Protein AF-A0A950RTL0-F1 (afdb_monomer)

pLDDT: mean 78.53, std 20.72, range [35.38, 98.12]

Nearest PDB structures (foldseek):
  9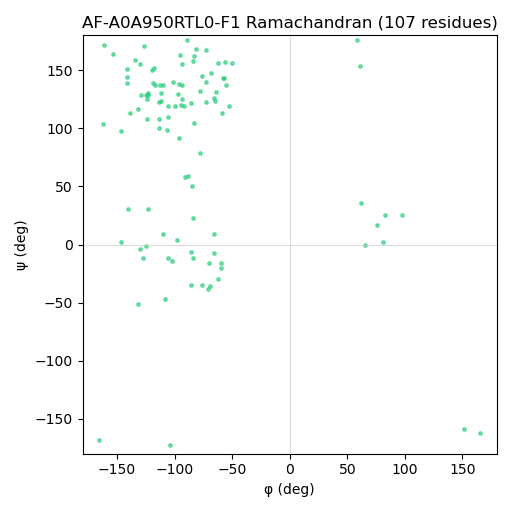pcy-assembly1_A  TM=7.847E-01  e=7.381E-02  Phaseolus vulgaris
  1oow-assembly1_A  TM=7.016E-01  e=1.285E-01  Spinacia oleracea
  4dp6-assembly1_X  TM=7.494E-01  e=2.366E-01  Populus nigra
  6oe6-assembly1_A  TM=4.576E-01  e=1.182E+00  Leptospira interrogans serovar Copenhageni str. Fiocruz L1-130
  7rys-assembly1_A  TM=2.136E-01  e=2.431E+00  Spirochaeta thermophila

Sequence (109 aa):
MLASQSVQWINRDTDDHTVVSDDVFDTADHRGTDQLLPGTDSNGGQPGQFVLRFDRPGTFVYYCRFHAHLDAFNQPVAPGPRGGIQDANGNFGTPMMGVITVLGGQDDN

Foldseek 3Di:
DAAQDKDKDKAAAQAKWWKAWLQVQDDQDDHGGTGIWGHCVRVVNGIGMDMDHGHGFGKTKIFTPVQFDQDDPRGHFGDDPVRHDDDPPDPSPDGRIDMDGYDYDPPPD

Secondary structure (DSSP, 8-state):
-BTTEEEEEEE-SSS-EEEEE-TTT--SS-TT-EEEE--TTTTTTPPEEEEEEE-SSEEEEEE-TTT----SSS-----STTS----TT----S--EEEEEEBPPTT--

Structure (mmCIF, N/CA/C/O backbone):
data_AF-A0A950RTL0-F1
#
_entry.id   AF-A0A950RTL0-F1
#
loop_
_atom_site.group_PDB
_atom_site.id
_atom_site.type_symbol
_atom_site.label_atom_id
_atom_site.label_alt_id
_atom_site.label_comp_id
_atom_site.label_asym_id
_atom_site.label_entity_id
_atom_site.label_seq_id
_atom_site.pdbx_PDB_ins_code
_atom_site.Cartn_x
_atom_site.Cartn_y
_atom_site.Cartn_z
_atom_site.occupancy
_atom_site.B_iso_or_equiv
_atom_site.auth_seq_id
_atom_site.auth_comp_id
_atom_site.auth_asym_id
_atom_site.auth_atom_id
_atom_site.pdbx_PDB_model_num
ATOM 1 N N . MET A 1 1 ? -1.571 3.214 13.800 1.00 90.00 1 MET A N 1
ATOM 2 C CA . MET A 1 1 ? -2.253 4.510 13.575 1.00 90.00 1 MET A CA 1
ATOM 3 C C . MET A 1 1 ? -3.600 4.491 14.287 1.00 90.00 1 MET A C 1
ATOM 5 O O . MET A 1 1 ? -4.049 3.407 14.629 1.00 90.00 1 MET A O 1
ATOM 9 N N . LEU A 1 2 ? -4.214 5.639 14.556 1.00 93.12 2 LEU A N 1
ATOM 10 C CA . LEU A 1 2 ? -5.593 5.740 15.049 1.00 93.12 2 LEU A CA 1
ATOM 11 C C . LEU A 1 2 ? -6.582 5.683 13.876 1.00 93.12 2 LEU A C 1
ATOM 13 O O . LEU A 1 2 ? -6.220 6.018 12.744 1.00 93.12 2 LEU A O 1
ATOM 17 N N . ALA A 1 3 ? -7.830 5.308 14.148 1.00 92.06 3 ALA A N 1
ATOM 18 C CA . ALA A 1 3 ? -8.927 5.458 13.195 1.00 92.06 3 ALA A CA 1
ATOM 19 C C . ALA A 1 3 ? -9.088 6.924 12.732 1.00 92.06 3 ALA A C 1
ATOM 21 O O . ALA A 1 3 ? -8.668 7.867 13.403 1.00 92.06 3 ALA A O 1
ATOM 22 N N . SER A 1 4 ? -9.694 7.112 11.559 1.00 93.56 4 SER A N 1
ATOM 23 C CA . SER A 1 4 ? -9.785 8.369 10.798 1.00 93.56 4 SER A CA 1
ATOM 24 C C . SER A 1 4 ? -8.460 8.932 10.261 1.00 93.56 4 SER A C 1
ATOM 26 O O . SER A 1 4 ? -8.471 9.961 9.582 1.00 93.56 4 SER A O 1
ATOM 28 N N . GLN A 1 5 ? -7.317 8.283 10.509 1.00 95.31 5 GLN A N 1
ATOM 29 C CA . GLN A 1 5 ? -6.044 8.661 9.890 1.00 95.31 5 GLN A CA 1
ATOM 30 C C . GLN A 1 5 ? -5.904 8.049 8.484 1.00 95.31 5 GLN A C 1
ATOM 32 O O . GLN A 1 5 ? -6.603 7.106 8.114 1.00 95.31 5 GLN A O 1
ATOM 37 N N . SER A 1 6 ? -4.991 8.593 7.680 1.00 96.94 6 SER A N 1
ATOM 38 C CA . SER A 1 6 ? -4.683 8.084 6.336 1.00 96.94 6 SER A CA 1
ATOM 39 C C . SER A 1 6 ? -3.224 7.663 6.221 1.00 96.94 6 SER A C 1
ATOM 41 O O . SER A 1 6 ? -2.357 8.243 6.876 1.00 96.94 6 SER A O 1
ATOM 43 N N . VAL A 1 7 ? -2.961 6.684 5.359 1.00 96.94 7 VAL A N 1
ATOM 44 C CA . VAL A 1 7 ? -1.613 6.320 4.913 1.00 96.94 7 VAL A CA 1
ATOM 45 C C . VAL A 1 7 ? -1.458 6.713 3.456 1.00 96.94 7 VAL A C 1
ATOM 47 O O . VAL A 1 7 ? -2.366 6.513 2.650 1.00 96.94 7 VAL A O 1
ATOM 50 N N . GLN A 1 8 ? -0.301 7.286 3.138 1.00 97.56 8 GLN A N 1
ATOM 51 C CA . GLN A 1 8 ? 0.106 7.599 1.779 1.00 97.56 8 GLN A CA 1
ATOM 52 C C . GLN A 1 8 ? 1.279 6.704 1.390 1.00 97.56 8 GLN A C 1
ATOM 54 O O . GLN A 1 8 ? 2.325 6.721 2.040 1.00 97.56 8 GLN A O 1
ATOM 59 N N . TRP A 1 9 ? 1.110 5.972 0.297 1.00 96.62 9 TRP A N 1
ATOM 60 C CA . TRP A 1 9 ? 2.185 5.271 -0.388 1.00 96.62 9 TRP A CA 1
ATOM 61 C C . TRP A 1 9 ? 2.683 6.135 -1.542 1.00 96.62 9 TRP A C 1
ATOM 63 O O . TRP A 1 9 ? 1.892 6.757 -2.254 1.00 96.62 9 TRP A O 1
ATOM 73 N N . ILE A 1 10 ? 4.003 6.179 -1.714 1.00 96.75 10 ILE A N 1
ATOM 74 C CA . ILE A 1 10 ? 4.673 6.913 -2.788 1.00 96.75 10 ILE A CA 1
ATOM 75 C C . ILE A 1 10 ? 5.686 5.965 -3.421 1.00 96.75 10 ILE A C 1
ATOM 77 O O . ILE A 1 10 ? 6.642 5.563 -2.756 1.00 96.75 10 ILE A O 1
ATOM 81 N N . ASN A 1 11 ? 5.492 5.633 -4.693 1.00 94.19 11 ASN A N 1
ATOM 82 C CA . ASN A 1 11 ? 6.459 4.871 -5.465 1.00 94.19 11 ASN A CA 1
ATOM 83 C C . ASN A 1 11 ? 7.535 5.818 -6.007 1.00 94.19 11 ASN A C 1
ATOM 85 O O . ASN A 1 11 ? 7.284 6.589 -6.929 1.00 94.19 11 ASN A O 1
ATOM 89 N N . ARG A 1 12 ? 8.718 5.790 -5.387 1.00 92.56 12 ARG A N 1
ATOM 90 C CA . ARG A 1 12 ? 9.900 6.556 -5.821 1.00 92.56 12 ARG A CA 1
ATOM 91 C C . ARG A 1 12 ? 10.872 5.722 -6.656 1.00 92.56 12 ARG A C 1
ATOM 93 O O . ARG A 1 12 ? 11.953 6.220 -6.959 1.00 92.56 12 ARG A O 1
ATOM 100 N N . ASP A 1 13 ? 10.517 4.476 -6.950 1.00 88.94 13 ASP A N 1
ATOM 101 C CA . ASP A 1 13 ? 11.287 3.617 -7.837 1.00 88.94 13 ASP A CA 1
ATOM 102 C C . ASP A 1 13 ? 10.970 3.935 -9.305 1.00 88.94 13 ASP A C 1
ATOM 104 O O . ASP A 1 13 ? 10.037 4.675 -9.635 1.00 88.94 13 ASP A O 1
ATOM 108 N N . THR A 1 14 ? 11.792 3.379 -10.181 1.00 90.06 14 THR A N 1
ATOM 109 C CA . THR A 1 14 ? 11.663 3.460 -11.634 1.00 90.06 14 THR A CA 1
ATOM 110 C C . THR A 1 14 ? 10.568 2.550 -12.173 1.00 90.06 14 THR A C 1
ATOM 112 O O . THR A 1 14 ? 9.860 2.951 -13.097 1.00 90.06 14 THR A O 1
ATOM 115 N N . ASP A 1 15 ? 10.368 1.381 -11.567 1.00 87.94 15 ASP A N 1
ATOM 116 C CA . ASP A 1 15 ? 9.393 0.373 -11.968 1.00 87.94 15 ASP A CA 1
ATOM 117 C C . ASP A 1 15 ? 8.065 0.469 -11.203 1.00 87.94 15 ASP A C 1
ATOM 119 O O . ASP A 1 15 ? 7.927 1.142 -10.179 1.00 87.94 15 ASP A O 1
ATOM 123 N N . ASP A 1 16 ? 7.042 -0.182 -11.751 1.00 88.19 16 ASP A N 1
ATOM 124 C CA . ASP A 1 16 ? 5.699 -0.182 -11.185 1.00 88.19 16 ASP A CA 1
ATOM 125 C C . ASP A 1 16 ? 5.620 -1.032 -9.916 1.00 88.19 16 ASP A C 1
ATOM 127 O O . ASP A 1 16 ? 6.122 -2.152 -9.856 1.00 88.19 16 ASP A O 1
ATOM 131 N N . HIS A 1 17 ? 4.880 -0.534 -8.928 1.00 91.19 17 HIS A N 1
ATOM 132 C CA . HIS A 1 17 ? 4.578 -1.251 -7.689 1.00 91.19 17 HIS A CA 1
ATOM 133 C C . HIS A 1 17 ? 3.076 -1.285 -7.444 1.00 91.19 17 HIS A C 1
ATOM 135 O O . HIS A 1 17 ? 2.309 -0.602 -8.119 1.00 91.19 17 HIS A O 1
ATOM 141 N N . THR A 1 18 ? 2.625 -2.065 -6.464 1.00 90.56 18 THR A N 1
ATOM 142 C CA . THR A 1 18 ? 1.216 -2.067 -6.063 1.00 90.56 18 THR A CA 1
ATOM 143 C C . THR A 1 18 ? 1.034 -2.011 -4.554 1.00 90.56 18 THR A C 1
ATOM 145 O O . THR A 1 18 ? 1.916 -2.399 -3.791 1.00 90.56 18 THR A O 1
ATOM 148 N N . VAL A 1 19 ? -0.154 -1.579 -4.137 1.00 92.94 19 VAL A N 1
ATOM 149 C CA . VAL A 1 19 ? -0.706 -1.812 -2.800 1.00 92.94 19 VAL A CA 1
ATOM 150 C C . VAL A 1 19 ? -1.915 -2.718 -2.979 1.00 92.94 19 VAL A C 1
ATOM 152 O O . VAL A 1 19 ? -2.934 -2.291 -3.520 1.00 92.94 19 VAL A O 1
ATOM 155 N N . VAL A 1 20 ? -1.775 -3.976 -2.574 1.00 88.69 20 VAL A N 1
ATOM 156 C CA . VAL A 1 20 ? -2.838 -4.986 -2.599 1.00 88.69 20 VAL A CA 1
ATOM 157 C C . VAL A 1 20 ? -3.136 -5.414 -1.169 1.00 88.69 20 VAL A C 1
ATOM 159 O O . VAL A 1 20 ? -2.188 -5.583 -0.404 1.00 88.69 20 VAL A O 1
ATOM 162 N N . SER A 1 21 ? -4.412 -5.557 -0.806 1.00 90.12 21 SER A N 1
ATOM 163 C CA . SER A 1 21 ? -4.830 -6.099 0.491 1.00 90.12 21 SER A CA 1
ATOM 164 C C . SER A 1 21 ? -4.675 -7.614 0.550 1.00 90.12 21 SER A C 1
ATOM 166 O O . SER A 1 21 ? -4.934 -8.316 -0.428 1.00 90.12 21 SER A O 1
ATOM 168 N N . ASP A 1 22 ? -4.319 -8.129 1.722 1.00 85.94 22 ASP A N 1
ATOM 169 C CA . ASP A 1 22 ? -4.508 -9.538 2.044 1.00 85.94 22 ASP A CA 1
ATOM 170 C C . ASP A 1 22 ? -5.815 -9.723 2.828 1.00 85.94 22 ASP A C 1
ATOM 172 O O . ASP A 1 22 ? -5.886 -9.648 4.060 1.00 85.94 22 ASP A O 1
ATOM 176 N N . ASP A 1 23 ? -6.880 -9.986 2.072 1.00 83.75 23 ASP A N 1
ATOM 177 C CA . ASP A 1 23 ? -8.250 -10.077 2.575 1.00 83.75 23 ASP A CA 1
ATOM 178 C C . ASP A 1 23 ? -8.457 -11.166 3.640 1.00 83.75 23 ASP A C 1
ATOM 180 O O . ASP A 1 23 ? -9.438 -11.104 4.392 1.00 83.75 23 ASP A O 1
ATOM 184 N N . VAL A 1 24 ? -7.561 -12.160 3.716 1.00 83.19 24 VAL A N 1
ATOM 185 C CA . VAL A 1 24 ? -7.620 -13.231 4.721 1.00 83.19 24 VAL A CA 1
ATOM 186 C C . VAL A 1 24 ? -7.309 -12.685 6.114 1.00 83.19 24 VAL A C 1
ATOM 188 O O . VAL A 1 24 ? -7.914 -13.128 7.095 1.00 83.19 24 VAL A O 1
ATOM 191 N N . PHE A 1 25 ? -6.400 -11.714 6.209 1.00 82.31 25 PHE A N 1
ATOM 192 C CA . PHE A 1 25 ? -5.957 -11.129 7.477 1.00 82.31 25 PHE A CA 1
ATOM 193 C C . PHE A 1 25 ? -6.531 -9.728 7.729 1.00 82.31 25 PHE A C 1
ATOM 195 O O . PHE A 1 25 ? -6.474 -9.231 8.860 1.00 82.31 25 PHE A O 1
ATOM 202 N N . ASP A 1 26 ? -7.144 -9.116 6.716 1.00 85.94 26 ASP A N 1
ATOM 203 C CA . ASP A 1 26 ? -7.698 -7.774 6.815 1.00 85.94 26 ASP A CA 1
ATOM 204 C C . ASP A 1 26 ? -8.972 -7.691 7.659 1.00 85.94 26 ASP A C 1
ATOM 206 O O . ASP A 1 26 ? -10.023 -8.303 7.401 1.00 85.94 26 ASP A O 1
ATOM 210 N N . THR A 1 27 ? -8.872 -6.840 8.676 1.00 93.06 27 THR A N 1
ATOM 211 C CA . THR A 1 27 ? -9.925 -6.529 9.647 1.00 93.06 27 THR A CA 1
ATOM 212 C C . THR A 1 27 ? -10.189 -5.025 9.786 1.00 93.06 27 THR A C 1
ATOM 214 O O . THR A 1 27 ? -11.224 -4.656 10.336 1.00 93.06 27 THR A O 1
ATOM 217 N N . ALA A 1 28 ? -9.332 -4.155 9.236 1.00 92.19 28 ALA A N 1
ATOM 218 C CA . ALA A 1 28 ? -9.460 -2.690 9.294 1.00 92.19 28 ALA A CA 1
ATOM 219 C C . ALA A 1 28 ? -10.378 -2.069 8.212 1.00 92.19 28 ALA A C 1
ATOM 221 O O . ALA A 1 28 ? -10.243 -0.887 7.900 1.00 92.19 28 ALA A O 1
ATOM 222 N N . ASP A 1 29 ? -11.307 -2.850 7.640 1.00 83.25 29 ASP A N 1
ATOM 223 C CA . ASP A 1 29 ? -11.936 -2.565 6.332 1.00 83.25 29 ASP A CA 1
ATOM 224 C C . ASP A 1 29 ? -10.890 -2.472 5.193 1.00 83.25 29 ASP A C 1
ATOM 226 O O . ASP A 1 29 ? -9.698 -2.623 5.436 1.00 83.25 29 ASP A O 1
ATOM 230 N N . HIS A 1 30 ? -11.327 -2.294 3.939 1.00 91.69 30 HIS A N 1
ATOM 231 C CA . HIS A 1 30 ? -10.476 -2.247 2.724 1.00 91.69 30 HIS A CA 1
ATOM 232 C C . HIS A 1 30 ? -10.053 -3.585 2.099 1.00 91.69 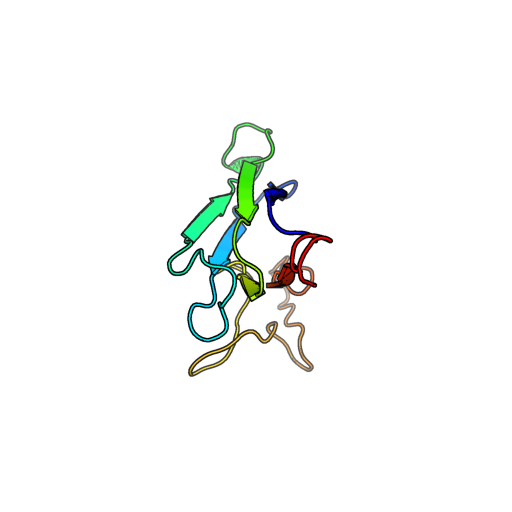30 HIS A C 1
ATOM 234 O O . HIS A 1 30 ? -9.092 -3.632 1.329 1.00 91.69 30 HIS A O 1
ATOM 240 N N . ARG A 1 31 ? -10.840 -4.641 2.323 1.00 88.12 31 ARG A N 1
ATOM 241 C CA . ARG A 1 31 ? -10.753 -5.866 1.515 1.00 88.12 31 ARG A CA 1
ATOM 242 C C . ARG A 1 31 ? -10.964 -5.570 0.026 1.00 88.12 31 ARG A C 1
ATOM 244 O O . ARG A 1 31 ? -11.796 -4.728 -0.323 1.00 88.12 31 ARG A O 1
ATOM 251 N N . GLY A 1 32 ? -10.240 -6.272 -0.836 1.00 86.19 32 GLY A N 1
ATOM 252 C CA . GLY A 1 32 ? -10.233 -6.088 -2.286 1.00 86.19 32 GLY A CA 1
ATOM 253 C C . GLY A 1 32 ? -9.454 -4.861 -2.766 1.00 86.19 32 GLY A C 1
ATOM 254 O O . GLY A 1 32 ? -9.654 -4.422 -3.899 1.00 86.19 32 GLY A O 1
ATOM 255 N N . THR A 1 33 ? -8.591 -4.276 -1.930 1.00 91.56 33 THR A N 1
ATOM 256 C CA . THR A 1 33 ? -7.674 -3.224 -2.376 1.00 91.56 33 THR A CA 1
ATOM 257 C C . THR A 1 33 ? -6.695 -3.814 -3.385 1.00 91.56 33 THR A C 1
ATOM 259 O O . THR A 1 33 ? -5.988 -4.765 -3.085 1.00 91.56 33 THR A O 1
ATOM 262 N N . ASP A 1 34 ? -6.636 -3.229 -4.579 1.00 90.00 34 ASP A N 1
ATOM 263 C CA . ASP A 1 34 ? -5.661 -3.555 -5.621 1.00 90.00 34 ASP A CA 1
ATOM 264 C C . ASP A 1 34 ? -5.338 -2.279 -6.399 1.00 90.00 34 ASP A C 1
ATOM 266 O O . ASP A 1 34 ? -6.117 -1.824 -7.240 1.00 90.00 34 ASP A O 1
ATOM 270 N N . GLN A 1 35 ? -4.229 -1.637 -6.039 1.00 96.06 35 GLN A N 1
ATOM 271 C CA . GLN A 1 35 ? -3.848 -0.333 -6.569 1.00 96.06 35 GLN A CA 1
ATOM 272 C C . GLN A 1 35 ? -2.468 -0.383 -7.197 1.00 96.06 35 GLN A C 1
ATOM 274 O O . GLN A 1 35 ? -1.496 -0.741 -6.537 1.00 96.06 35 GLN A O 1
ATOM 279 N N . LEU A 1 36 ? -2.382 0.034 -8.461 1.00 92.12 36 LEU A N 1
ATOM 280 C CA . LEU A 1 36 ? -1.122 0.280 -9.153 1.00 92.12 36 LEU A CA 1
ATOM 281 C C . LEU A 1 36 ? -0.546 1.631 -8.721 1.00 92.12 36 LEU A C 1
ATOM 283 O O . LEU A 1 36 ? -1.236 2.648 -8.752 1.00 92.12 36 LEU A O 1
ATOM 287 N N . LEU A 1 37 ? 0.736 1.643 -8.377 1.00 95.56 37 LEU A N 1
ATOM 288 C CA . LEU A 1 37 ? 1.542 2.838 -8.195 1.00 95.56 37 LEU A CA 1
ATOM 289 C C . LEU A 1 37 ? 2.606 2.858 -9.297 1.00 95.56 37 LEU A C 1
ATOM 291 O O . LEU A 1 37 ? 3.617 2.163 -9.166 1.00 95.56 37 LEU A O 1
ATOM 295 N N . PRO A 1 38 ? 2.400 3.647 -10.363 1.00 95.06 38 PRO A N 1
ATOM 296 C CA . PRO A 1 38 ? 3.362 3.768 -11.448 1.00 95.06 38 PRO A CA 1
ATOM 297 C C . PRO A 1 38 ? 4.755 4.176 -10.954 1.00 95.06 38 PRO A C 1
ATOM 299 O O . PRO A 1 38 ? 4.871 5.054 -10.089 1.00 95.06 38 PRO A O 1
ATOM 302 N N . GLY A 1 39 ? 5.790 3.535 -11.491 1.00 93.75 39 GLY A N 1
ATOM 303 C CA . GLY A 1 39 ? 7.179 3.952 -11.317 1.00 93.75 39 GLY A CA 1
ATOM 304 C C . GLY A 1 39 ? 7.499 5.203 -12.125 1.00 93.75 39 GLY A C 1
ATOM 305 O O . GLY A 1 39 ? 6.730 5.622 -12.992 1.00 93.75 39 GLY A O 1
ATOM 306 N N . THR A 1 40 ? 8.643 5.832 -11.869 1.00 94.88 40 THR A N 1
ATOM 307 C CA . THR A 1 40 ? 9.003 7.052 -12.602 1.00 94.88 40 THR A CA 1
ATOM 308 C C . THR A 1 40 ? 9.157 6.810 -14.104 1.00 94.88 40 THR A C 1
ATOM 310 O O . THR A 1 40 ? 8.859 7.719 -14.879 1.00 94.88 40 THR A O 1
ATOM 313 N N . ASP A 1 41 ? 9.556 5.612 -14.540 1.00 94.31 41 ASP A N 1
ATOM 314 C CA . ASP A 1 41 ? 9.746 5.312 -15.966 1.00 94.31 41 ASP A CA 1
ATOM 315 C C . ASP A 1 41 ? 8.408 5.238 -16.711 1.00 94.31 41 ASP A C 1
ATOM 317 O O . ASP A 1 41 ? 8.284 5.748 -17.827 1.00 94.31 41 ASP A O 1
ATOM 321 N N . SER A 1 42 ? 7.379 4.669 -16.077 1.00 94.00 42 SER A N 1
ATOM 322 C CA . SER A 1 42 ? 6.021 4.579 -16.630 1.00 94.00 42 SER A CA 1
ATOM 323 C C . SER A 1 42 ? 5.189 5.848 -16.398 1.00 94.00 42 SER A C 1
ATOM 325 O O . SER A 1 42 ? 4.138 6.018 -17.017 1.00 94.00 42 SER A O 1
ATOM 327 N N . ASN A 1 43 ? 5.668 6.768 -15.552 1.00 97.19 43 ASN A N 1
ATOM 328 C CA . ASN A 1 43 ? 4.940 7.961 -15.115 1.00 97.19 43 ASN A CA 1
ATOM 329 C C . ASN A 1 43 ? 5.679 9.280 -15.408 1.00 97.19 43 ASN A C 1
ATOM 331 O O . ASN A 1 43 ? 5.565 10.261 -14.671 1.00 97.19 43 ASN A O 1
ATOM 335 N N . GLY A 1 44 ? 6.470 9.322 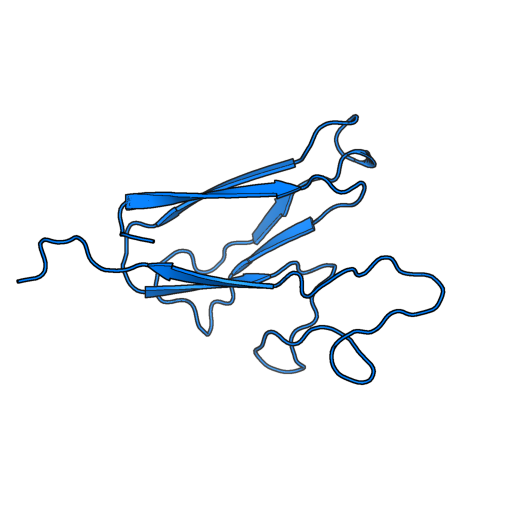-16.485 1.00 96.31 44 GLY A N 1
ATOM 336 C CA . GLY A 1 44 ? 7.072 10.563 -16.991 1.00 96.31 44 GLY A CA 1
ATOM 337 C C . GLY A 1 44 ? 8.029 11.248 -16.007 1.00 96.31 44 GLY A C 1
ATOM 338 O O . GLY A 1 44 ? 8.063 12.476 -15.915 1.00 96.31 44 GLY A O 1
ATOM 339 N N . GLY A 1 45 ? 8.777 10.461 -15.237 1.00 95.69 45 GLY A N 1
ATOM 340 C CA . GLY A 1 45 ? 9.695 10.935 -14.204 1.00 95.69 45 GLY A CA 1
ATOM 341 C C . GLY A 1 45 ? 9.026 11.285 -12.870 1.00 95.69 45 GLY A C 1
ATOM 342 O O . GLY A 1 45 ? 9.717 11.747 -11.965 1.00 95.69 45 GLY A O 1
ATOM 343 N N . GLN A 1 46 ? 7.707 11.107 -12.728 1.00 97.62 46 GLN A N 1
ATOM 344 C CA . GLN A 1 46 ? 6.971 11.465 -11.513 1.00 97.62 46 GLN A CA 1
ATOM 345 C C . GLN A 1 46 ? 6.672 10.241 -10.634 1.00 97.62 46 GLN A C 1
ATOM 347 O O . GLN A 1 46 ? 6.269 9.204 -11.151 1.00 97.62 46 GLN A O 1
ATOM 352 N N . PRO A 1 47 ? 6.785 10.347 -9.300 1.00 97.25 47 PRO A N 1
ATOM 353 C CA . PRO A 1 47 ? 6.380 9.274 -8.393 1.00 97.25 47 PRO A CA 1
ATOM 354 C C . PRO A 1 47 ? 4.873 8.974 -8.447 1.00 97.25 47 PRO A C 1
ATOM 356 O O . PRO A 1 47 ? 4.054 9.892 -8.311 1.00 97.25 47 PRO A O 1
ATOM 359 N N . GLY A 1 48 ? 4.496 7.699 -8.572 1.00 97.38 48 GLY A N 1
ATOM 360 C CA . GLY A 1 48 ? 3.121 7.236 -8.360 1.00 97.38 48 GLY A CA 1
ATOM 361 C C . GLY A 1 48 ? 2.706 7.348 -6.889 1.00 97.38 48 GLY A C 1
ATOM 362 O O . GLY A 1 48 ? 3.538 7.228 -5.988 1.00 97.38 48 GLY A O 1
ATOM 363 N N . GLN A 1 49 ? 1.423 7.607 -6.618 1.00 97.88 49 GLN A N 1
ATOM 364 C CA . GLN A 1 49 ? 0.923 7.840 -5.257 1.00 97.88 49 GLN A CA 1
ATOM 365 C C . GLN A 1 49 ? -0.453 7.213 -5.039 1.00 97.88 49 GLN A C 1
ATOM 367 O O . GLN A 1 49 ? -1.305 7.257 -5.923 1.00 97.88 49 GLN A O 1
ATOM 372 N N . PHE A 1 50 ? -0.687 6.700 -3.832 1.00 97.69 50 PHE A N 1
ATOM 373 C CA . PHE A 1 50 ? -1.983 6.188 -3.389 1.00 97.69 50 PHE A CA 1
ATOM 374 C C . PHE A 1 50 ? -2.226 6.574 -1.928 1.00 97.69 50 PHE A C 1
ATOM 376 O O . PHE A 1 50 ? -1.305 6.529 -1.112 1.00 97.69 50 PHE A O 1
ATOM 383 N N . VAL A 1 51 ? -3.458 6.967 -1.596 1.00 98.12 51 VAL A N 1
ATOM 384 C CA . VAL A 1 51 ? -3.862 7.337 -0.234 1.00 98.12 51 VAL A CA 1
ATOM 385 C C . VAL A 1 51 ? -5.063 6.498 0.175 1.00 98.12 51 VAL A C 1
ATOM 387 O O . VAL A 1 51 ? -6.068 6.480 -0.533 1.00 98.12 51 VAL A O 1
ATOM 390 N N . LEU A 1 52 ? -4.972 5.863 1.343 1.00 97.19 52 LEU A N 1
ATOM 391 C CA . LEU A 1 52 ? -6.070 5.116 1.952 1.00 97.19 52 LEU A CA 1
ATOM 392 C C . LEU A 1 52 ? -6.358 5.667 3.347 1.00 97.19 52 LEU A C 1
ATOM 394 O O . LEU A 1 52 ? -5.446 5.820 4.164 1.00 97.19 52 LEU A O 1
ATOM 398 N N . ARG A 1 53 ? -7.629 5.979 3.609 1.00 97.00 53 ARG A N 1
ATOM 399 C CA . ARG A 1 53 ? -8.121 6.423 4.916 1.00 97.00 53 ARG A CA 1
ATOM 400 C C . ARG A 1 53 ? -8.711 5.236 5.662 1.00 97.00 53 ARG A C 1
ATOM 402 O O . ARG A 1 53 ? -9.581 4.579 5.113 1.00 97.00 53 ARG A O 1
ATOM 409 N N . PHE A 1 54 ? -8.294 5.044 6.910 1.00 96.38 54 PHE A N 1
ATOM 410 C CA . PHE A 1 54 ? -8.721 3.935 7.758 1.00 96.38 54 PHE A CA 1
ATOM 411 C C . PHE A 1 54 ? -9.699 4.410 8.828 1.00 96.38 54 PHE A C 1
ATOM 413 O O . PHE A 1 54 ? -9.299 5.093 9.770 1.00 96.38 54 PHE A O 1
ATOM 420 N N . ASP A 1 55 ? -10.971 4.036 8.711 1.00 94.62 55 ASP A N 1
ATOM 421 C CA . ASP A 1 55 ? -12.022 4.449 9.653 1.00 94.62 55 ASP A CA 1
ATOM 422 C C . ASP A 1 55 ? -12.408 3.357 10.666 1.00 94.62 55 ASP A C 1
ATOM 424 O O . ASP A 1 55 ? -13.042 3.664 11.675 1.00 94.62 55 ASP A O 1
ATOM 428 N N . ARG A 1 56 ? -12.003 2.096 10.444 1.00 93.94 56 ARG A N 1
ATOM 429 C CA . ARG A 1 56 ? -12.293 0.973 11.347 1.00 93.94 56 ARG A CA 1
ATOM 430 C C . ARG A 1 56 ? -11.015 0.456 12.027 1.00 93.94 56 ARG A C 1
ATOM 432 O O . ARG A 1 56 ? -10.042 0.169 11.330 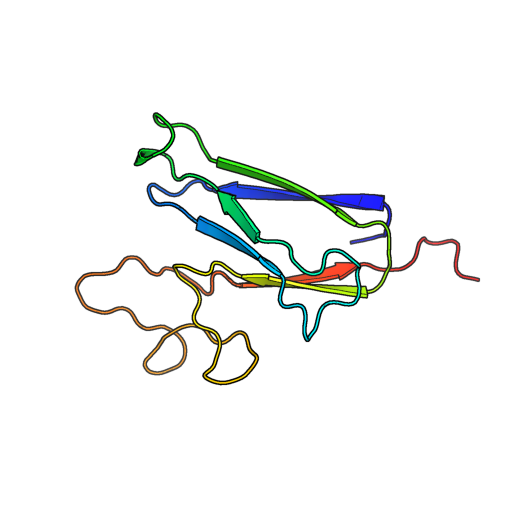1.00 93.94 56 ARG A O 1
ATOM 439 N N . PRO A 1 57 ? -11.009 0.282 13.363 1.00 96.06 57 PRO A N 1
ATOM 440 C CA . PRO A 1 57 ? -9.926 -0.409 14.057 1.00 96.06 57 PRO A CA 1
ATOM 441 C C . PRO A 1 57 ? -9.740 -1.838 13.546 1.00 96.06 57 PRO A C 1
ATOM 443 O O . PRO A 1 57 ? -10.711 -2.530 13.245 1.00 96.06 57 PRO A O 1
ATOM 446 N N . GLY A 1 58 ? -8.495 -2.293 13.483 1.00 95.25 58 GLY A N 1
ATOM 447 C CA . GLY A 1 58 ? -8.146 -3.611 12.975 1.00 95.25 58 GLY A CA 1
ATOM 448 C C . GLY A 1 58 ? -6.751 -3.642 12.368 1.00 95.25 58 GLY A C 1
ATOM 449 O O . GLY A 1 58 ? -5.898 -2.799 12.650 1.00 95.25 58 GLY A O 1
ATOM 450 N N . THR A 1 59 ? -6.526 -4.624 11.513 1.00 94.38 59 THR A N 1
ATOM 451 C CA . THR A 1 59 ? -5.276 -4.841 10.792 1.00 94.38 59 THR 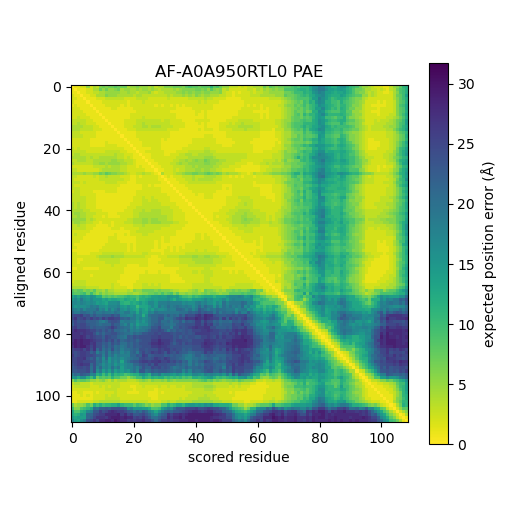A CA 1
ATOM 452 C C . THR A 1 59 ? -5.515 -4.744 9.290 1.00 94.38 59 THR A C 1
ATOM 454 O O . THR A 1 59 ? -6.530 -5.238 8.803 1.00 94.38 59 THR A O 1
ATOM 457 N N . PHE A 1 60 ? -4.584 -4.100 8.588 1.00 94.12 60 PHE A N 1
ATOM 458 C CA . PHE A 1 60 ? -4.492 -4.076 7.131 1.00 94.12 60 PHE A CA 1
ATOM 459 C C . PHE A 1 60 ? -3.111 -4.582 6.712 1.00 94.12 60 PHE A C 1
ATOM 461 O O . PHE A 1 60 ? -2.095 -3.921 6.955 1.00 94.12 60 PHE A O 1
ATOM 468 N N . VAL A 1 61 ? -3.070 -5.782 6.153 1.00 90.88 61 VAL A N 1
ATOM 469 C CA . VAL A 1 61 ? -1.885 -6.431 5.605 1.00 90.88 61 VAL A CA 1
ATOM 470 C C . VAL A 1 61 ? -1.840 -6.105 4.119 1.00 90.88 61 VAL A C 1
ATOM 472 O O . VAL A 1 61 ? -2.802 -6.344 3.397 1.00 90.88 61 VAL A O 1
ATOM 475 N N . TYR A 1 62 ? -0.727 -5.540 3.658 1.00 89.25 62 TYR A N 1
ATOM 476 C CA . TYR A 1 62 ? -0.591 -5.118 2.268 1.00 89.25 62 TYR A CA 1
ATOM 477 C C . TYR A 1 62 ? 0.687 -5.619 1.621 1.00 89.25 62 TYR A C 1
ATOM 479 O O . TYR A 1 62 ? 1.689 -5.848 2.302 1.00 89.25 62 TYR A O 1
ATOM 487 N N . TYR A 1 63 ? 0.664 -5.734 0.293 1.00 85.69 63 TYR A N 1
ATOM 488 C CA . TYR A 1 63 ? 1.810 -6.174 -0.493 1.00 85.69 63 TYR A CA 1
ATOM 489 C C . TYR A 1 63 ? 1.830 -5.659 -1.936 1.00 85.69 63 TYR A C 1
ATOM 491 O O . TYR A 1 63 ? 0.819 -5.211 -2.480 1.00 85.69 63 TYR A O 1
ATOM 499 N N . CYS A 1 64 ? 2.999 -5.758 -2.570 1.00 86.38 64 CYS A N 1
ATOM 500 C CA . CYS A 1 64 ? 3.170 -5.566 -4.005 1.00 86.38 64 CYS A CA 1
ATOM 501 C C . CYS A 1 64 ? 3.033 -6.906 -4.743 1.00 86.38 64 CYS A C 1
ATOM 503 O O . CYS A 1 64 ? 3.844 -7.805 -4.535 1.00 86.38 64 CYS A O 1
ATOM 505 N N . ARG A 1 65 ? 2.058 -7.049 -5.648 1.00 81.06 65 ARG A N 1
ATOM 506 C CA . ARG A 1 65 ? 1.822 -8.304 -6.389 1.00 81.06 65 ARG A CA 1
ATOM 507 C C . ARG A 1 65 ? 2.895 -8.632 -7.426 1.00 81.06 65 ARG A C 1
ATOM 509 O O . ARG A 1 65 ? 2.931 -9.754 -7.917 1.00 81.06 65 ARG A O 1
ATOM 516 N N . PHE A 1 66 ? 3.723 -7.655 -7.793 1.00 76.00 66 PHE A N 1
ATOM 517 C CA . PHE A 1 66 ? 4.829 -7.858 -8.728 1.00 76.00 66 PHE A CA 1
ATOM 518 C C . PHE A 1 66 ? 6.089 -8.363 -8.019 1.00 76.00 66 PHE A C 1
ATOM 520 O O . PHE A 1 66 ? 6.831 -9.163 -8.582 1.00 76.00 66 PHE A O 1
ATOM 527 N N . HIS A 1 67 ? 6.323 -7.906 -6.784 1.00 69.31 67 HIS A N 1
ATOM 528 C CA . HIS A 1 67 ? 7.644 -7.963 -6.145 1.00 69.31 67 HIS A CA 1
ATOM 529 C C . HIS A 1 67 ? 7.644 -8.561 -4.732 1.00 69.31 67 HIS A C 1
ATOM 531 O O . HIS A 1 67 ? 8.704 -8.756 -4.139 1.00 69.31 67 HIS A O 1
ATOM 537 N N . ALA A 1 68 ? 6.476 -8.890 -4.185 1.00 69.12 68 ALA A N 1
ATOM 538 C CA . ALA A 1 68 ? 6.335 -9.680 -2.972 1.00 69.12 68 ALA A CA 1
ATOM 539 C C . ALA A 1 68 ? 5.694 -11.028 -3.336 1.00 69.12 68 ALA A C 1
ATOM 541 O O . ALA A 1 68 ? 4.773 -11.076 -4.151 1.00 69.12 68 ALA A O 1
ATOM 542 N N . HIS A 1 69 ? 6.189 -12.133 -2.764 1.00 55.34 69 HIS A N 1
ATOM 543 C CA . HIS A 1 69 ? 5.660 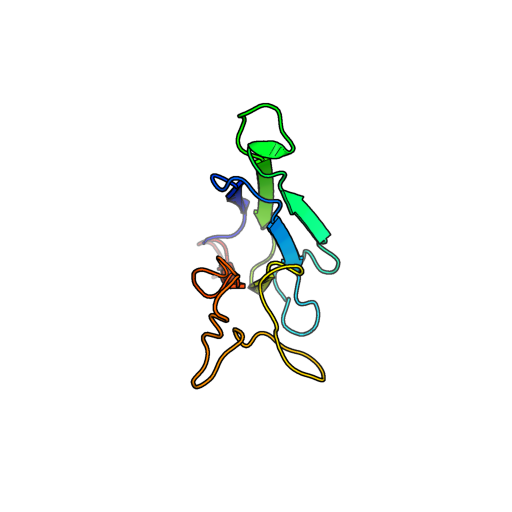-13.454 -3.087 1.00 55.34 69 HIS A CA 1
ATOM 544 C C . HIS A 1 69 ? 5.516 -14.369 -1.891 1.00 55.34 69 HIS A C 1
ATOM 546 O O . HIS A 1 69 ? 6.474 -14.844 -1.286 1.00 55.34 69 HIS A O 1
ATOM 552 N N . LEU A 1 70 ? 4.261 -14.640 -1.611 1.00 54.66 70 LEU A N 1
ATOM 553 C CA . LEU A 1 70 ? 3.783 -14.419 -0.292 1.00 54.66 70 LEU A CA 1
ATOM 554 C C . LEU A 1 70 ? 3.542 -15.767 0.437 1.00 54.66 70 LEU A C 1
ATOM 556 O O . LEU A 1 70 ? 4.078 -16.019 1.497 1.00 54.66 70 LEU A O 1
ATOM 560 N N . ASP A 1 71 ? 2.885 -16.737 -0.176 1.00 49.16 71 ASP A N 1
ATOM 561 C CA . ASP A 1 71 ? 3.155 -18.181 -0.025 1.00 49.16 71 ASP A CA 1
ATOM 562 C C . ASP A 1 71 ? 2.421 -18.891 -1.170 1.00 49.16 71 ASP A C 1
ATOM 564 O O . ASP A 1 71 ? 1.964 -18.248 -2.113 1.00 49.16 71 ASP A O 1
ATOM 568 N N . ALA A 1 72 ? 2.311 -20.221 -1.101 1.00 48.66 72 ALA A N 1
ATOM 569 C CA . ALA A 1 72 ? 1.614 -21.026 -2.098 1.00 48.66 72 ALA A CA 1
ATOM 570 C C . ALA A 1 72 ? 0.089 -21.167 -1.882 1.00 48.66 72 ALA A C 1
ATOM 572 O O . ALA A 1 72 ? -0.559 -21.777 -2.731 1.00 48.66 72 ALA A O 1
ATOM 573 N N . PHE A 1 73 ? -0.477 -20.683 -0.768 1.00 49.88 73 PHE A N 1
ATOM 574 C CA . PHE A 1 73 ? -1.878 -20.907 -0.385 1.00 49.88 73 PHE A CA 1
ATOM 575 C C . PHE A 1 73 ? -2.630 -19.621 0.032 1.00 49.88 73 PHE A C 1
ATOM 577 O O . PHE A 1 73 ? -3.703 -19.394 -0.520 1.00 49.88 73 PHE A O 1
ATOM 584 N N . ASN A 1 74 ? -2.109 -18.788 0.950 1.00 49.94 74 ASN A N 1
ATOM 585 C CA . ASN A 1 74 ? -2.816 -17.676 1.616 1.00 49.94 74 ASN A CA 1
ATOM 586 C C . ASN A 1 74 ? -2.008 -16.375 1.997 1.00 49.94 74 ASN A C 1
ATOM 588 O O . ASN A 1 74 ? -2.592 -15.561 2.695 1.00 49.94 74 ASN A O 1
ATOM 592 N N . GLN A 1 75 ? -0.707 -16.168 1.730 1.00 48.81 75 GLN A N 1
ATOM 593 C CA . GLN A 1 75 ? 0.177 -15.350 2.639 1.00 48.81 75 GLN A CA 1
ATOM 594 C C . GLN A 1 75 ? 0.588 -13.916 2.254 1.00 48.81 75 GLN A C 1
ATOM 596 O O . GLN A 1 75 ? 0.026 -13.426 1.275 1.00 48.81 75 GLN A O 1
ATOM 601 N N . PRO A 1 76 ? 1.529 -13.283 3.061 1.00 44.22 76 PRO A N 1
ATOM 602 C CA . PRO A 1 76 ? 2.936 -12.839 2.734 1.00 44.22 76 PRO A CA 1
ATOM 603 C C . PRO A 1 76 ? 4.287 -13.433 3.348 1.00 44.22 76 PRO A C 1
ATOM 605 O O . PRO A 1 76 ? 4.581 -13.245 4.523 1.00 44.22 76 PRO A O 1
ATOM 608 N N . VAL A 1 77 ? 5.220 -13.943 2.504 1.00 41.34 77 VAL A N 1
ATOM 609 C CA . VAL A 1 77 ? 6.688 -14.259 2.550 1.00 41.34 77 VAL A CA 1
ATOM 610 C C . VAL A 1 77 ? 7.408 -13.390 1.487 1.00 41.34 77 VAL A C 1
ATOM 612 O O . VAL A 1 77 ? 6.821 -12.987 0.490 1.00 41.34 77 VAL A O 1
ATOM 615 N N . ALA A 1 78 ? 8.686 -13.046 1.664 1.00 35.62 78 ALA A N 1
ATOM 616 C CA . ALA A 1 78 ? 9.491 -12.425 0.603 1.00 35.62 78 ALA A CA 1
ATOM 617 C C . ALA A 1 78 ? 10.259 -13.524 -0.153 1.00 35.62 78 ALA A C 1
ATOM 619 O O . ALA A 1 78 ? 10.814 -14.408 0.515 1.00 35.62 78 ALA A O 1
ATOM 620 N N . PRO A 1 79 ? 10.352 -13.507 -1.502 1.00 40.22 79 PRO A N 1
ATOM 621 C CA . PRO A 1 79 ? 11.232 -14.447 -2.200 1.00 40.22 79 PRO A CA 1
ATOM 622 C C . PRO A 1 79 ? 12.611 -14.310 -1.555 1.00 40.22 79 PRO A C 1
ATOM 624 O O . PRO A 1 79 ? 13.019 -13.162 -1.518 1.00 40.22 79 PRO A O 1
ATOM 627 N N . GLY A 1 80 ? 13.208 -15.369 -0.936 1.00 38.88 80 GLY A N 1
ATOM 628 C CA . GLY A 1 80 ? 14.489 -16.034 -1.299 1.00 38.88 80 GLY A CA 1
ATOM 629 C C . GLY A 1 80 ? 15.300 -16.987 -0.471 1.00 38.88 80 GLY A C 1
ATOM 630 O O . GLY A 1 80 ? 14.671 -17.624 0.359 1.00 38.88 80 GLY A O 1
ATOM 631 N N . PRO A 1 81 ? 16.608 -17.256 -0.758 1.00 35.38 81 PRO A N 1
ATOM 632 C CA . PRO A 1 81 ? 17.238 -18.510 -0.335 1.00 35.38 81 PRO A CA 1
ATOM 633 C C . PRO A 1 81 ? 17.213 -18.672 1.186 1.00 35.38 81 PRO A C 1
ATOM 635 O O . PRO A 1 81 ? 17.402 -19.774 1.690 1.00 35.38 81 PRO A O 1
ATOM 638 N N . ARG A 1 82 ? 16.953 -17.565 1.904 1.00 41.81 82 ARG A N 1
ATOM 639 C CA . ARG A 1 82 ? 16.562 -17.483 3.315 1.00 41.81 82 ARG A CA 1
ATOM 640 C C . ARG A 1 82 ? 15.482 -16.403 3.601 1.00 41.81 82 ARG A C 1
ATOM 642 O O . ARG A 1 82 ? 15.510 -15.811 4.671 1.00 41.81 82 ARG A O 1
ATOM 649 N N . GLY A 1 83 ? 14.585 -16.100 2.654 1.00 42.81 83 GLY A N 1
ATOM 650 C CA . GLY A 1 83 ? 13.601 -14.996 2.717 1.00 42.81 83 GLY A CA 1
ATOM 651 C C . GLY A 1 83 ? 13.988 -13.689 1.984 1.00 42.81 83 GLY A C 1
ATOM 652 O O . GLY A 1 83 ? 13.527 -12.626 2.380 1.00 42.81 83 GLY A O 1
ATOM 653 N N . GLY A 1 84 ? 14.859 -13.765 0.960 1.00 42.19 84 GL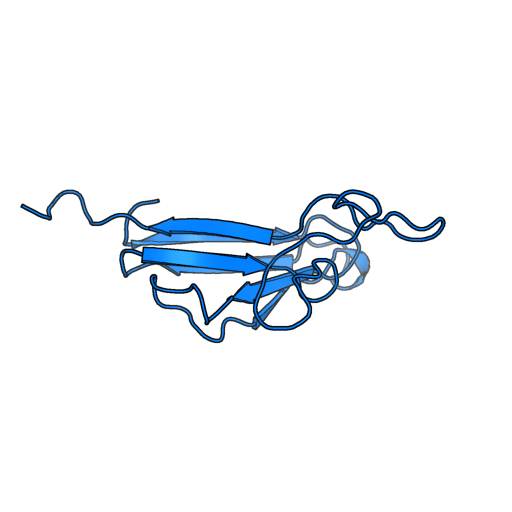Y A N 1
ATOM 654 C CA . GLY A 1 84 ? 15.279 -12.687 0.022 1.00 42.19 84 GLY A CA 1
ATOM 655 C C . GLY A 1 84 ? 15.952 -13.242 -1.277 1.00 42.19 84 GLY A C 1
ATOM 656 O O . GLY A 1 84 ? 17.074 -13.706 -1.137 1.00 42.19 84 GLY A O 1
ATOM 657 N N . ILE A 1 85 ? 15.333 -13.308 -2.490 1.00 40.16 85 ILE A N 1
ATOM 658 C CA . ILE A 1 85 ? 15.792 -13.940 -3.765 1.00 40.16 85 ILE A CA 1
ATOM 659 C C . ILE A 1 85 ? 16.144 -12.738 -4.580 1.00 40.16 85 ILE A C 1
ATOM 661 O O . ILE A 1 85 ? 15.306 -12.097 -5.202 1.00 40.16 85 ILE A O 1
ATOM 665 N N . GLN A 1 86 ? 17.430 -12.488 -4.557 1.00 51.31 86 GLN A N 1
ATOM 666 C CA . GLN A 1 86 ? 18.110 -11.881 -5.666 1.00 51.31 86 GLN A CA 1
ATOM 667 C C . GLN A 1 86 ? 18.465 -13.043 -6.596 1.00 51.31 86 GLN A C 1
ATOM 669 O O . GLN A 1 86 ? 19.120 -13.997 -6.165 1.00 51.31 86 GLN A O 1
ATOM 674 N N . ASP A 1 87 ? 17.999 -13.005 -7.839 1.00 42.78 87 ASP A N 1
ATOM 675 C CA . ASP A 1 87 ? 18.749 -13.642 -8.914 1.00 42.78 87 ASP A CA 1
ATOM 676 C C . ASP A 1 87 ? 19.738 -12.614 -9.490 1.00 42.78 87 ASP A C 1
ATOM 678 O O . ASP A 1 87 ? 19.782 -11.461 -9.058 1.00 42.78 87 ASP A O 1
ATOM 682 N N . ALA A 1 88 ? 20.583 -13.026 -10.433 1.00 45.97 88 ALA A N 1
ATOM 683 C CA . ALA A 1 88 ? 21.621 -12.155 -10.985 1.00 45.97 88 ALA A CA 1
ATOM 684 C C . ALA A 1 88 ? 21.078 -10.953 -11.794 1.00 45.97 88 ALA A C 1
ATOM 686 O O . ALA A 1 88 ? 21.874 -10.102 -12.188 1.00 45.97 88 ALA A O 1
ATOM 687 N N . ASN A 1 89 ? 19.763 -10.883 -12.044 1.00 51.19 89 ASN A N 1
ATOM 688 C CA . ASN A 1 89 ? 19.138 -9.962 -12.992 1.00 51.19 89 ASN A CA 1
ATOM 689 C C . ASN A 1 89 ? 18.025 -9.076 -12.386 1.00 51.19 89 ASN A C 1
ATOM 691 O O . ASN A 1 89 ? 17.458 -8.272 -13.124 1.00 51.19 89 ASN A O 1
ATOM 695 N N . GLY A 1 90 ? 17.681 -9.202 -11.097 1.00 49.81 90 GLY A N 1
ATOM 696 C CA . GLY A 1 90 ? 16.486 -8.564 -10.519 1.00 49.81 90 GLY A CA 1
ATOM 697 C C . GLY A 1 90 ? 16.734 -7.637 -9.324 1.00 49.81 90 GLY A C 1
ATOM 698 O O . GLY A 1 90 ? 17.350 -8.032 -8.333 1.00 49.81 90 GLY A O 1
ATOM 699 N N . ASN A 1 91 ? 16.181 -6.420 -9.381 1.00 48.81 91 ASN A N 1
ATOM 700 C CA . ASN A 1 91 ? 16.178 -5.431 -8.295 1.00 48.81 91 ASN A CA 1
ATOM 701 C C . ASN A 1 91 ? 14.955 -5.609 -7.367 1.00 48.81 91 ASN A C 1
ATOM 703 O O . ASN A 1 91 ? 14.144 -4.707 -7.212 1.00 48.81 91 ASN A O 1
ATOM 707 N N . PHE A 1 92 ? 14.796 -6.778 -6.742 1.00 52.03 92 PHE A N 1
ATOM 708 C CA . PHE A 1 92 ? 13.676 -7.050 -5.819 1.00 52.03 92 PHE A CA 1
ATOM 709 C C . PHE A 1 92 ? 14.054 -6.692 -4.374 1.00 52.03 92 PHE A C 1
ATOM 711 O O . PHE A 1 92 ? 14.128 -7.540 -3.481 1.00 52.03 92 PHE A O 1
ATOM 718 N N . GLY A 1 93 ? 14.417 -5.425 -4.169 1.00 46.97 93 GLY A N 1
ATOM 719 C CA . GLY A 1 93 ? 14.896 -4.905 -2.893 1.00 46.97 93 GLY A CA 1
ATOM 720 C C . GLY A 1 93 ? 13.820 -4.926 -1.807 1.00 46.97 93 GLY A C 1
ATOM 721 O O . GLY A 1 93 ? 12.780 -4.296 -1.950 1.00 46.97 93 GLY A O 1
ATOM 722 N N . THR A 1 94 ? 14.136 -5.545 -0.662 1.00 50.47 94 THR A N 1
ATOM 723 C CA . THR A 1 94 ? 13.329 -5.579 0.582 1.00 50.47 94 THR A CA 1
ATOM 724 C C . THR A 1 94 ? 11.929 -6.214 0.461 1.00 50.47 94 THR A C 1
ATOM 726 O O . THR A 1 94 ? 11.328 -6.230 -0.606 1.00 50.47 94 THR A O 1
ATOM 729 N N . PRO A 1 95 ? 11.359 -6.761 1.553 1.00 59.66 95 PRO A N 1
ATOM 730 C CA . PRO A 1 95 ? 9.971 -7.216 1.537 1.00 59.66 95 PRO A CA 1
ATOM 731 C C . PRO A 1 95 ? 9.041 -6.043 1.186 1.00 59.66 95 PRO A C 1
ATOM 733 O O . PRO A 1 95 ? 8.906 -5.108 1.972 1.00 59.66 95 PRO A O 1
ATOM 736 N N . MET A 1 96 ? 8.386 -6.083 0.022 1.00 77.88 96 MET A N 1
ATOM 737 C CA . MET A 1 96 ? 7.380 -5.091 -0.394 1.00 77.88 96 MET A CA 1
ATOM 738 C C . MET A 1 96 ? 6.004 -5.445 0.163 1.00 77.88 96 MET A C 1
ATOM 740 O O . MET A 1 96 ? 5.011 -5.537 -0.553 1.00 77.88 96 MET A O 1
ATOM 744 N N . MET A 1 97 ? 5.988 -5.697 1.465 1.00 81.75 97 MET A N 1
ATOM 745 C CA . MET A 1 97 ? 4.836 -6.098 2.254 1.00 81.75 97 MET A CA 1
ATOM 746 C C . MET A 1 97 ? 4.900 -5.411 3.613 1.00 81.75 97 MET A C 1
ATOM 748 O O . MET A 1 97 ? 5.983 -5.111 4.120 1.00 81.75 97 MET A O 1
ATOM 752 N N . GLY A 1 98 ? 3.748 -5.164 4.217 1.00 85.75 98 GLY A N 1
ATOM 753 C CA . GLY A 1 98 ? 3.675 -4.518 5.516 1.00 85.75 98 GLY A CA 1
ATOM 754 C C . GLY A 1 98 ? 2.339 -4.735 6.201 1.00 85.75 98 GLY A C 1
ATOM 755 O O . GLY A 1 98 ? 1.397 -5.274 5.629 1.00 85.75 98 GLY A O 1
ATOM 756 N N . VAL A 1 99 ? 2.281 -4.307 7.458 1.00 90.62 99 VAL A N 1
ATOM 757 C CA . VAL A 1 99 ? 1.085 -4.399 8.291 1.00 90.62 99 VAL A CA 1
ATOM 758 C C . VAL A 1 99 ? 0.813 -3.035 8.903 1.00 90.62 99 VAL A C 1
ATOM 760 O O . VAL A 1 99 ? 1.690 -2.434 9.525 1.00 90.62 99 VAL A O 1
ATOM 763 N N . ILE A 1 100 ? -0.415 -2.557 8.747 1.00 93.62 100 ILE A N 1
ATOM 764 C CA . ILE A 1 100 ? -0.933 -1.376 9.425 1.00 93.62 100 ILE A CA 1
ATOM 765 C C . ILE A 1 100 ? -1.894 -1.846 10.511 1.00 93.62 100 ILE A C 1
ATOM 767 O O . ILE A 1 100 ? -2.925 -2.449 10.227 1.00 93.62 100 ILE A O 1
ATOM 771 N N . THR A 1 101 ? -1.577 -1.523 11.763 1.00 95.94 101 THR A N 1
ATOM 772 C CA . THR A 1 101 ? -2.521 -1.667 12.876 1.00 95.94 101 THR A CA 1
ATOM 773 C C . THR A 1 101 ? -3.244 -0.344 13.097 1.00 95.94 101 THR A C 1
ATOM 775 O O . THR A 1 101 ? -2.612 0.680 13.392 1.00 95.94 101 THR A O 1
ATOM 778 N N . VAL A 1 102 ? -4.567 -0.371 12.962 1.00 95.25 102 VAL A N 1
ATOM 779 C CA . VAL A 1 102 ? -5.485 0.737 13.226 1.00 95.25 102 VAL A CA 1
ATOM 780 C C . VAL A 1 102 ? -6.093 0.525 14.607 1.00 95.25 102 VAL A C 1
ATOM 782 O O . VAL A 1 102 ? -6.729 -0.491 14.873 1.00 95.25 102 VAL A O 1
ATOM 785 N N . LEU A 1 103 ? -5.869 1.473 15.504 1.00 94.06 103 LEU A N 1
ATOM 786 C CA . LEU A 1 103 ? -6.390 1.451 16.863 1.00 94.06 103 LEU A CA 1
ATOM 787 C C . LEU A 1 103 ? -7.712 2.224 16.932 1.00 94.06 103 LEU A C 1
ATOM 789 O O . LEU A 1 103 ? -7.954 3.119 16.116 1.00 94.06 103 LEU A O 1
ATOM 793 N N . GLY A 1 104 ? -8.535 1.882 17.927 1.00 88.06 104 GLY A N 1
ATOM 794 C CA . GLY A 1 104 ? -9.707 2.660 18.330 1.00 88.06 104 GLY A CA 1
ATOM 795 C C . GLY A 1 104 ? -9.384 4.135 18.549 1.00 88.06 104 GLY A C 1
ATOM 796 O O . GLY A 1 104 ? -8.233 4.508 18.802 1.00 88.06 104 GLY A O 1
ATOM 797 N N . GLY A 1 105 ? -10.404 4.984 18.424 1.00 73.56 105 GLY A N 1
ATOM 798 C CA . GLY A 1 105 ? -10.294 6.360 18.897 1.00 73.56 105 GLY A CA 1
ATOM 799 C C . GLY A 1 105 ? -10.076 6.360 20.410 1.00 73.56 105 GLY A C 1
ATOM 800 O O . GLY A 1 105 ? -10.446 5.418 21.101 1.00 73.56 105 GLY A O 1
ATOM 801 N N . GLN A 1 106 ? -9.493 7.426 20.949 1.00 57.81 106 GLN A N 1
ATOM 802 C CA . GLN A 1 106 ? -9.210 7.563 22.384 1.00 57.81 106 GLN A CA 1
ATOM 803 C C . GLN A 1 106 ? -10.480 7.637 23.276 1.00 57.81 106 GLN A C 1
ATOM 805 O O . GLN A 1 106 ? -10.364 7.884 24.472 1.00 57.81 10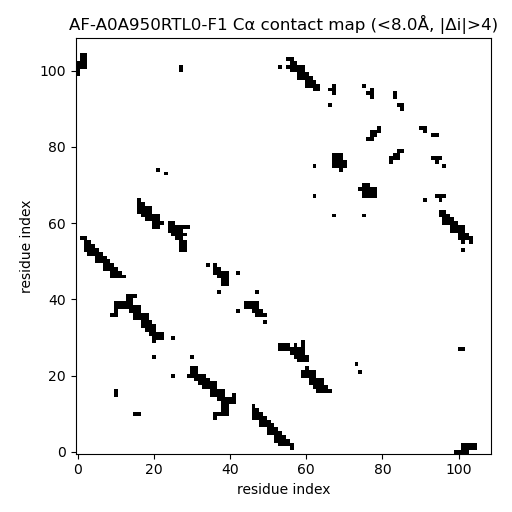6 GLN A O 1
ATOM 810 N N . ASP A 1 107 ? -11.663 7.379 22.707 1.00 55.00 107 ASP A N 1
ATOM 811 C CA . ASP A 1 107 ? -12.983 7.470 23.338 1.00 55.00 107 ASP A CA 1
ATOM 812 C C . ASP A 1 107 ? -13.652 6.096 23.565 1.00 55.00 107 ASP A C 1
ATOM 814 O O . ASP A 1 107 ? -14.814 6.034 23.971 1.00 55.00 107 ASP A O 1
ATOM 818 N N . ASP A 1 108 ? -12.932 4.991 23.348 1.00 51.25 108 ASP A N 1
ATOM 819 C CA . ASP A 1 108 ? -13.409 3.643 23.673 1.00 51.25 108 ASP A CA 1
ATOM 820 C C . ASP A 1 108 ? -13.266 3.393 25.193 1.00 51.25 108 ASP A C 1
ATOM 822 O O . ASP A 1 108 ? -12.301 2.777 25.653 1.00 51.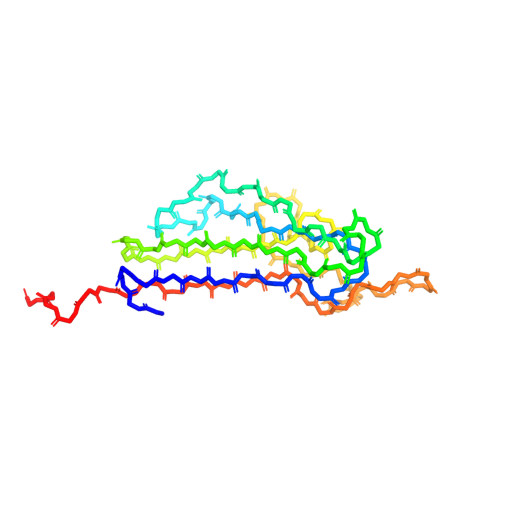25 108 ASP A O 1
ATOM 826 N N . ASN A 1 109 ? -14.204 3.942 25.975 1.00 42.44 109 ASN A N 1
ATOM 827 C CA . ASN A 1 109 ? -14.372 3.701 27.417 1.00 42.44 109 ASN A CA 1
ATOM 828 C C . ASN A 1 109 ? -15.303 2.514 27.697 1.00 42.44 109 ASN A C 1
ATOM 830 O O . ASN A 1 109 ? -16.413 2.492 27.114 1.00 42.44 109 ASN A O 1
#

Solvent-accessible surface area (backbone atoms only — not comparable to full-atom values): 6236 Å² total; per-residue (Å²): 88,50,37,74,41,70,51,74,52,71,31,82,45,55,59,71,46,37,51,26,45,41,55,90,69,40,52,19,63,66,66,82,38,74,42,81,22,40,2,17,70,80,42,84,72,36,64,17,67,50,76,51,73,33,72,39,49,32,31,40,35,34,29,13,82,86,64,31,48,30,60,98,84,83,62,86,40,34,53,32,95,87,56,56,48,68,60,101,85,54,90,60,74,66,70,43,54,52,76,45,53,29,36,66,58,100,75,84,124

Mean predicted aligned error: 8.65 Å

Radius of gyration: 15.36 Å; Cα contacts (8 Å, |Δi|>4): 241; chains: 1; bounding box: 36×32×44 Å